Protein AF-A0A6A2YR05-F1 (afdb_monomer_lite)

Structure (mmCIF, N/CA/C/O backbone):
data_AF-A0A6A2YR05-F1
#
_entry.id   AF-A0A6A2YR05-F1
#
loop_
_atom_site.group_PDB
_atom_site.id
_atom_site.type_symbol
_atom_site.label_atom_id
_atom_site.label_alt_id
_atom_site.label_comp_id
_atom_site.label_asym_id
_atom_site.label_entity_id
_atom_site.label_seq_id
_atom_site.pdbx_PDB_ins_code
_atom_site.Cartn_x
_atom_site.Cartn_y
_atom_site.Cartn_z
_atom_site.occupancy
_atom_site.B_iso_or_equiv
_atom_site.auth_seq_id
_atom_site.auth_comp_id
_atom_site.auth_asym_id
_atom_site.auth_atom_id
_atom_site.pdbx_PDB_model_num
ATOM 1 N N . MET A 1 1 ? 12.895 -10.102 -9.943 1.00 64.75 1 MET A N 1
ATOM 2 C CA . MET A 1 1 ? 12.440 -9.302 -8.794 1.00 64.75 1 MET A CA 1
ATOM 3 C C . MET A 1 1 ? 13.474 -8.231 -8.549 1.00 64.75 1 MET A C 1
ATOM 5 O O . MET A 1 1 ? 14.657 -8.554 -8.517 1.00 64.75 1 MET A O 1
ATOM 9 N N . ASP A 1 2 ? 13.023 -6.989 -8.449 1.00 76.19 2 ASP A N 1
ATOM 10 C CA . ASP A 1 2 ? 13.841 -5.804 -8.213 1.00 76.19 2 ASP A CA 1
ATOM 11 C C . ASP A 1 2 ? 13.173 -4.995 -7.102 1.00 76.19 2 ASP A C 1
ATOM 13 O O . ASP A 1 2 ? 12.077 -4.479 -7.282 1.00 76.19 2 ASP A O 1
ATOM 17 N N . THR A 1 3 ? 13.798 -4.933 -5.930 1.00 81.62 3 THR A N 1
ATOM 18 C CA . THR A 1 3 ? 13.229 -4.268 -4.750 1.00 81.62 3 THR A CA 1
ATOM 19 C C . THR A 1 3 ? 13.537 -2.774 -4.708 1.00 81.62 3 THR A C 1
ATOM 21 O O . THR A 1 3 ? 13.080 -2.073 -3.802 1.00 81.62 3 THR A O 1
ATOM 24 N N . VAL A 1 4 ? 14.312 -2.250 -5.662 1.00 85.88 4 VAL A N 1
ATOM 25 C CA . VAL A 1 4 ? 14.662 -0.831 -5.681 1.00 85.88 4 VAL A CA 1
ATOM 26 C C . VAL A 1 4 ? 13.387 0.008 -5.804 1.00 85.88 4 VAL A C 1
ATOM 28 O O . VAL A 1 4 ? 12.594 -0.1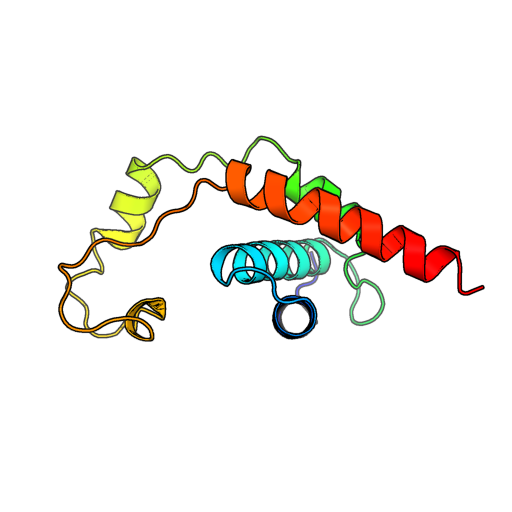55 -6.727 1.00 85.88 4 VAL A O 1
ATOM 31 N N . GLY A 1 5 ? 13.186 0.923 -4.854 1.00 86.75 5 GLY A N 1
ATOM 32 C CA . GLY A 1 5 ? 12.019 1.806 -4.816 1.00 86.75 5 GLY A CA 1
ATOM 33 C C . GLY A 1 5 ? 10.738 1.176 -4.253 1.00 86.75 5 GLY A C 1
ATOM 34 O O . GLY A 1 5 ? 9.714 1.861 -4.210 1.00 86.75 5 GLY A O 1
ATOM 35 N N . CYS A 1 6 ? 10.750 -0.078 -3.775 1.00 89.62 6 CYS A N 1
ATOM 36 C CA . CYS A 1 6 ? 9.572 -0.661 -3.116 1.00 89.62 6 CYS A CA 1
ATOM 37 C C . CYS A 1 6 ? 9.235 0.066 -1.802 1.00 89.62 6 CYS A C 1
ATOM 39 O O . CYS A 1 6 ? 8.062 0.285 -1.509 1.00 89.62 6 CYS A O 1
ATOM 41 N N . GLY A 1 7 ? 10.258 0.507 -1.057 1.00 90.38 7 GLY A N 1
ATOM 42 C CA . GLY A 1 7 ? 10.104 1.320 0.153 1.00 90.38 7 GLY A CA 1
ATOM 43 C C . GLY A 1 7 ? 9.542 2.712 -0.143 1.00 90.38 7 GLY A C 1
ATOM 44 O O . GLY A 1 7 ? 8.581 3.129 0.496 1.00 90.38 7 GLY A O 1
ATOM 45 N N . ASP A 1 8 ? 10.061 3.393 -1.168 1.00 92.00 8 ASP A N 1
ATOM 46 C CA . ASP A 1 8 ? 9.533 4.696 -1.595 1.00 92.00 8 ASP A CA 1
ATOM 47 C C . ASP A 1 8 ? 8.081 4.579 -2.082 1.00 92.00 8 ASP A C 1
ATOM 49 O O . ASP A 1 8 ? 7.238 5.406 -1.740 1.00 92.00 8 ASP A O 1
ATOM 53 N N . SER A 1 9 ? 7.761 3.507 -2.819 1.00 90.88 9 SER A N 1
ATOM 54 C CA . SER A 1 9 ? 6.395 3.209 -3.273 1.00 90.88 9 SER A CA 1
ATOM 55 C C . SER A 1 9 ? 5.454 2.939 -2.094 1.00 90.88 9 SER A C 1
ATOM 57 O O . SER A 1 9 ? 4.323 3.425 -2.083 1.00 90.88 9 SER A O 1
ATOM 59 N N . PHE A 1 10 ? 5.925 2.211 -1.076 1.00 93.44 10 PHE A N 1
ATOM 60 C CA . PHE A 1 10 ? 5.189 1.991 0.167 1.00 93.44 10 PHE A CA 1
ATOM 61 C C . PHE A 1 10 ? 4.907 3.319 0.882 1.00 93.44 10 PHE A C 1
ATOM 63 O O . PHE A 1 10 ? 3.756 3.614 1.199 1.00 93.44 10 PHE A O 1
ATOM 70 N N . VAL A 1 11 ? 5.923 4.165 1.081 1.00 94.50 11 VAL A N 1
ATOM 71 C CA . VAL A 1 11 ? 5.766 5.470 1.748 1.00 94.50 11 VAL A CA 1
ATOM 72 C C . VAL A 1 11 ? 4.824 6.388 0.960 1.00 94.50 11 VAL A C 1
ATOM 74 O O . VAL A 1 11 ? 3.960 7.038 1.552 1.00 94.50 11 VAL A O 1
ATOM 77 N N . ALA A 1 12 ? 4.920 6.401 -0.372 1.00 93.56 12 ALA A N 1
ATOM 78 C CA . ALA A 1 12 ? 4.002 7.144 -1.230 1.00 93.56 12 ALA A CA 1
ATOM 79 C C . ALA A 1 12 ? 2.549 6.661 -1.076 1.00 93.56 12 ALA A C 1
ATOM 81 O O . ALA A 1 12 ? 1.629 7.475 -0.997 1.00 93.56 12 ALA A O 1
ATOM 82 N N . ALA A 1 13 ? 2.331 5.349 -0.968 1.00 91.69 13 ALA A N 1
ATOM 83 C CA . ALA A 1 13 ? 1.009 4.773 -0.743 1.00 91.69 13 ALA A CA 1
ATOM 84 C C . ALA A 1 13 ? 0.449 5.073 0.659 1.00 91.69 13 ALA A C 1
ATOM 86 O O . ALA A 1 13 ? -0.757 5.294 0.793 1.00 91.69 13 ALA A O 1
ATOM 87 N N . ILE A 1 14 ? 1.301 5.167 1.690 1.00 93.25 14 ILE A N 1
ATOM 88 C CA . ILE A 1 14 ? 0.898 5.685 3.007 1.00 93.25 14 ILE A CA 1
ATOM 89 C C . ILE A 1 14 ? 0.392 7.123 2.871 1.00 93.25 14 ILE A C 1
ATOM 91 O O . ILE A 1 14 ? -0.718 7.426 3.311 1.00 93.25 14 ILE A O 1
ATOM 95 N N . ALA A 1 15 ? 1.169 7.999 2.226 1.00 94.12 15 ALA A N 1
ATOM 96 C CA . ALA A 1 15 ? 0.780 9.393 2.016 1.00 94.12 15 ALA A CA 1
ATOM 97 C C . ALA A 1 15 ? -0.541 9.504 1.236 1.00 94.12 15 ALA A C 1
ATOM 99 O O . ALA A 1 15 ? -1.427 10.261 1.632 1.00 94.12 15 ALA A O 1
ATOM 100 N N . PHE A 1 16 ? -0.712 8.697 0.185 1.00 90.88 16 PHE A N 1
ATOM 101 C CA . PHE A 1 16 ? -1.957 8.610 -0.578 1.00 90.88 16 PHE A CA 1
ATOM 102 C C . PHE A 1 16 ? -3.146 8.222 0.312 1.00 90.88 16 PHE A C 1
ATOM 104 O O . PHE A 1 16 ? -4.169 8.907 0.312 1.00 90.88 16 PHE A O 1
ATOM 111 N N . GLY A 1 17 ? -3.011 7.166 1.121 1.00 88.75 17 GLY A N 1
ATOM 112 C CA . GLY A 1 17 ? -4.070 6.735 2.035 1.00 88.75 17 GLY A CA 1
ATOM 113 C C . GLY A 1 17 ? -4.465 7.820 3.040 1.00 88.75 17 GLY A C 1
ATOM 114 O O . GLY A 1 17 ? -5.655 8.016 3.287 1.00 88.75 17 GLY A O 1
ATOM 115 N N . PHE A 1 18 ? -3.497 8.581 3.561 1.00 88.94 18 PHE A N 1
ATOM 116 C CA . PHE A 1 18 ? -3.769 9.728 4.433 1.00 88.94 18 PHE A CA 1
ATOM 117 C C . PHE A 1 18 ? -4.515 10.857 3.711 1.00 88.94 18 PHE A C 1
ATOM 119 O O . PHE A 1 18 ? -5.525 11.333 4.224 1.00 88.94 18 PHE A O 1
ATOM 126 N N . ILE A 1 19 ? -4.068 11.257 2.515 1.00 91.50 19 ILE A N 1
ATOM 127 C CA . ILE A 1 19 ? -4.707 12.321 1.718 1.00 91.50 19 ILE A CA 1
ATOM 128 C C . ILE A 1 19 ? -6.165 11.963 1.387 1.00 91.50 19 ILE A C 1
ATOM 130 O O . ILE A 1 19 ? -7.045 12.821 1.435 1.00 91.50 19 ILE A O 1
ATOM 134 N N . HIS A 1 20 ? -6.438 10.686 1.112 1.00 85.00 20 HIS A N 1
ATOM 135 C CA . HIS A 1 20 ? -7.773 10.190 0.770 1.00 85.00 20 HIS A CA 1
ATOM 136 C C . HIS A 1 20 ? -8.588 9.676 1.972 1.00 85.00 20 HIS A C 1
ATOM 138 O O . HIS A 1 20 ? -9.658 9.091 1.780 1.00 85.00 20 HIS A O 1
ATOM 144 N N . ASN A 1 21 ? -8.130 9.911 3.209 1.00 84.88 21 ASN A N 1
ATOM 145 C CA . ASN A 1 21 ? -8.805 9.502 4.450 1.00 84.88 21 ASN A CA 1
ATOM 146 C C . ASN A 1 21 ? -9.178 8.006 4.482 1.00 84.88 21 ASN A C 1
ATOM 148 O O . ASN A 1 21 ? -10.279 7.616 4.886 1.00 84.88 21 ASN A O 1
ATOM 152 N N . PHE A 1 22 ? -8.278 7.140 4.018 1.00 84.69 22 PHE A N 1
ATOM 153 C CA . PHE A 1 22 ? -8.458 5.698 4.144 1.00 84.69 22 PHE A CA 1
ATOM 154 C C . PHE A 1 22 ? -8.266 5.270 5.609 1.00 84.69 22 PHE A C 1
ATOM 156 O O . PHE A 1 22 ? -7.396 5.810 6.298 1.00 84.69 22 PHE A O 1
ATOM 163 N N . PRO A 1 23 ? -9.054 4.296 6.113 1.00 83.50 23 PRO A N 1
ATOM 164 C CA . PRO A 1 23 ? -8.805 3.712 7.428 1.00 83.50 23 PRO A CA 1
ATOM 165 C C . PRO A 1 23 ? -7.367 3.197 7.529 1.00 83.50 23 PRO A C 1
ATOM 167 O O . PRO A 1 23 ? -6.852 2.648 6.561 1.00 83.50 23 PRO A O 1
ATOM 170 N N . LEU A 1 24 ? -6.732 3.312 8.700 1.00 83.50 24 LEU A N 1
ATOM 171 C CA . LEU A 1 24 ? -5.315 2.958 8.877 1.00 83.50 24 LEU A CA 1
ATOM 172 C C . LEU A 1 24 ? -4.982 1.545 8.373 1.00 83.50 24 LEU A C 1
ATOM 174 O O . LEU A 1 24 ? -4.028 1.370 7.623 1.00 83.50 24 LEU A O 1
ATOM 178 N N . VAL A 1 25 ? -5.792 0.548 8.740 1.00 80.75 25 VAL A N 1
ATOM 179 C CA . VAL A 1 25 ? -5.593 -0.845 8.301 1.00 80.75 25 VAL A CA 1
ATOM 180 C C . VAL A 1 25 ? -5.684 -0.963 6.776 1.00 80.75 25 VAL A C 1
ATOM 182 O O . VAL A 1 25 ? -4.882 -1.654 6.154 1.00 80.75 25 VAL A O 1
ATOM 185 N N . THR A 1 26 ? -6.605 -0.222 6.164 1.00 81.56 26 THR A N 1
ATOM 186 C CA . THR A 1 26 ? -6.776 -0.154 4.711 1.00 81.56 26 THR A CA 1
ATOM 187 C C . THR A 1 26 ? -5.597 0.531 4.022 1.00 81.56 26 THR A C 1
ATOM 189 O O . THR A 1 26 ? -5.123 0.044 2.999 1.00 81.56 26 THR A O 1
ATOM 192 N N . THR A 1 27 ? -5.077 1.615 4.601 1.00 86.88 27 THR A N 1
ATOM 193 C CA . THR A 1 27 ? -3.870 2.309 4.131 1.00 86.88 27 THR A CA 1
ATOM 194 C C . THR A 1 27 ? -2.645 1.399 4.179 1.00 86.88 27 THR A C 1
ATOM 196 O O . THR A 1 27 ? -1.886 1.349 3.216 1.00 86.88 27 THR A O 1
ATOM 199 N N . LEU A 1 28 ? -2.470 0.640 5.264 1.00 88.88 28 LEU A N 1
ATOM 200 C CA . LEU A 1 28 ? -1.346 -0.286 5.417 1.00 88.88 28 LEU A CA 1
ATOM 201 C C . LEU A 1 28 ? -1.425 -1.453 4.427 1.00 88.88 28 LEU A C 1
ATOM 203 O O . LEU A 1 28 ? -0.429 -1.777 3.786 1.00 88.88 28 LEU A O 1
ATOM 207 N N . ALA A 1 29 ? -2.609 -2.044 4.248 1.00 86.00 29 ALA A N 1
ATOM 208 C CA . ALA A 1 29 ? -2.811 -3.100 3.258 1.00 86.00 29 ALA A CA 1
ATOM 209 C C . ALA A 1 29 ? -2.543 -2.602 1.829 1.00 86.00 29 ALA A C 1
ATOM 211 O O . ALA A 1 29 ? -1.867 -3.278 1.054 1.00 86.00 29 ALA A O 1
ATOM 212 N N . PHE A 1 30 ? -3.018 -1.397 1.499 1.00 88.69 30 PHE A N 1
ATOM 213 C CA . PHE A 1 30 ? -2.744 -0.761 0.213 1.00 88.69 30 PHE A CA 1
ATOM 214 C C . PHE A 1 30 ? -1.245 -0.523 0.005 1.00 88.69 30 PHE A C 1
ATOM 216 O O . PHE A 1 30 ? -0.704 -0.879 -1.039 1.00 88.69 30 PHE A O 1
ATOM 223 N N . ALA A 1 31 ? -0.557 0.029 1.005 1.00 92.06 31 ALA A N 1
ATOM 224 C CA . ALA A 1 31 ? 0.870 0.309 0.919 1.00 92.06 31 ALA A CA 1
ATOM 225 C C . ALA A 1 31 ? 1.711 -0.964 0.763 1.00 92.06 31 ALA A C 1
ATOM 227 O O . ALA A 1 31 ? 2.615 -0.994 -0.074 1.00 92.06 31 ALA A O 1
ATOM 228 N N . ASN A 1 32 ? 1.369 -2.036 1.486 1.00 90.31 32 ASN A N 1
ATOM 229 C CA . ASN A 1 32 ? 1.990 -3.351 1.316 1.00 90.31 32 ASN A CA 1
ATOM 230 C C . ASN A 1 32 ? 1.806 -3.881 -0.111 1.00 90.31 32 ASN A C 1
ATOM 232 O O . ASN A 1 32 ? 2.774 -4.328 -0.726 1.00 90.31 32 ASN A O 1
ATOM 236 N N . ALA A 1 33 ? 0.591 -3.787 -0.662 1.00 89.38 33 ALA A N 1
ATOM 237 C CA . ALA A 1 33 ? 0.308 -4.230 -2.024 1.00 89.38 33 ALA A CA 1
ATOM 238 C C . ALA A 1 33 ? 1.078 -3.410 -3.075 1.00 89.38 33 ALA A C 1
ATOM 240 O O . ALA A 1 33 ? 1.630 -3.977 -4.015 1.00 89.38 33 ALA A O 1
ATOM 241 N N . VAL A 1 34 ? 1.179 -2.089 -2.901 1.00 91.19 34 VAL A N 1
ATOM 242 C CA . VAL A 1 34 ? 1.957 -1.204 -3.785 1.00 91.19 34 VAL A CA 1
ATOM 243 C C . VAL A 1 34 ? 3.451 -1.534 -3.731 1.00 91.19 34 VAL A C 1
ATOM 245 O O . VAL A 1 34 ? 4.078 -1.703 -4.775 1.00 91.19 34 VAL A O 1
ATOM 248 N N . GLY A 1 35 ? 4.021 -1.677 -2.532 1.00 89.94 35 GLY A N 1
ATOM 249 C CA . GLY A 1 35 ? 5.427 -2.051 -2.359 1.00 89.94 35 GLY A CA 1
ATOM 250 C C . GLY A 1 35 ? 5.743 -3.415 -2.978 1.00 89.94 35 GLY A C 1
ATOM 251 O O . GLY A 1 35 ? 6.720 -3.545 -3.717 1.00 89.94 35 GLY A O 1
ATOM 252 N N . ALA A 1 36 ? 4.883 -4.410 -2.745 1.00 88.62 36 ALA A N 1
ATOM 253 C CA . ALA A 1 36 ? 5.007 -5.739 -3.335 1.00 88.62 36 ALA A CA 1
ATOM 254 C C . ALA A 1 36 ? 4.899 -5.700 -4.868 1.00 88.62 36 ALA A C 1
ATOM 256 O O . ALA A 1 36 ? 5.748 -6.266 -5.554 1.00 88.62 36 ALA A O 1
ATOM 257 N N . ALA A 1 37 ? 3.917 -4.985 -5.423 1.00 88.62 37 ALA A N 1
ATOM 258 C CA . ALA A 1 37 ? 3.759 -4.829 -6.868 1.00 88.62 37 ALA A CA 1
ATOM 259 C C . ALA A 1 37 ? 4.979 -4.162 -7.525 1.00 88.62 37 ALA A C 1
ATOM 261 O O . ALA A 1 37 ? 5.402 -4.602 -8.594 1.00 88.62 37 ALA A O 1
ATOM 262 N N . THR A 1 38 ? 5.594 -3.172 -6.869 1.00 88.81 38 THR A N 1
ATOM 263 C CA . THR A 1 38 ? 6.851 -2.571 -7.339 1.00 88.81 38 THR A CA 1
ATOM 264 C C . THR A 1 38 ? 7.996 -3.590 -7.286 1.00 88.81 38 THR A C 1
ATOM 266 O O . THR A 1 38 ? 8.722 -3.734 -8.266 1.00 88.81 38 THR A O 1
ATOM 269 N N . ALA A 1 39 ? 8.118 -4.363 -6.199 1.00 88.31 39 ALA A N 1
ATOM 270 C CA . ALA A 1 39 ? 9.173 -5.371 -6.027 1.00 88.31 39 ALA A CA 1
ATOM 271 C C . ALA A 1 39 ? 9.091 -6.548 -7.026 1.00 88.31 39 ALA A C 1
ATOM 273 O O . ALA A 1 39 ? 10.104 -7.142 -7.417 1.00 88.31 39 ALA A O 1
ATOM 274 N N . MET A 1 40 ? 7.871 -6.894 -7.450 1.00 84.19 40 MET A N 1
ATOM 275 C CA . MET A 1 40 ? 7.617 -7.897 -8.489 1.00 84.19 40 MET A CA 1
ATOM 276 C C . MET A 1 40 ? 8.018 -7.414 -9.892 1.00 84.19 40 MET A C 1
ATOM 278 O O . MET A 1 40 ? 8.157 -8.228 -10.806 1.00 84.19 40 MET A O 1
ATOM 282 N N . GLY A 1 41 ? 8.242 -6.109 -10.063 1.00 73.19 41 GLY A N 1
ATOM 283 C CA . GLY A 1 41 ? 8.802 -5.519 -11.267 1.00 73.19 41 GLY A CA 1
ATOM 284 C C . GLY A 1 41 ? 10.265 -5.904 -11.527 1.00 73.19 41 GLY A C 1
ATOM 285 O O . GLY A 1 41 ? 10.954 -6.470 -10.678 1.00 73.19 41 GLY A O 1
ATOM 286 N N . CYS A 1 42 ? 10.761 -5.600 -12.728 1.00 51.50 42 CYS A N 1
ATOM 287 C CA . CYS A 1 42 ? 12.174 -5.730 -13.076 1.00 51.50 42 CYS A CA 1
ATOM 288 C C . CYS A 1 42 ? 12.665 -4.386 -13.638 1.00 51.50 42 CYS A C 1
ATOM 290 O O . CYS A 1 42 ? 12.249 -4.004 -14.730 1.00 51.50 42 CYS A O 1
ATOM 292 N N . GLY A 1 43 ? 13.530 -3.672 -12.907 1.00 50.28 43 GLY A N 1
ATOM 293 C CA . GLY A 1 43 ? 14.169 -2.426 -13.343 1.00 50.28 43 GLY A CA 1
ATOM 294 C C . GLY A 1 43 ? 13.973 -1.237 -12.388 1.00 50.28 43 GLY A C 1
ATOM 295 O O . GLY A 1 43 ? 12.851 -0.791 -12.149 1.00 50.28 43 GLY A O 1
ATOM 296 N N . ALA A 1 44 ? 15.085 -0.650 -11.933 1.00 46.44 44 ALA A N 1
ATOM 297 C CA . ALA A 1 44 ? 15.123 0.526 -11.067 1.00 46.44 44 ALA A CA 1
ATOM 298 C C . ALA A 1 44 ? 14.430 1.757 -11.690 1.00 46.44 44 ALA A C 1
ATOM 300 O O . ALA A 1 44 ? 14.683 2.126 -12.841 1.00 46.44 44 ALA A O 1
ATOM 301 N N . GLY A 1 45 ? 13.565 2.421 -10.915 1.00 50.75 45 GLY A N 1
ATOM 302 C CA . GLY A 1 45 ? 13.021 3.763 -11.188 1.00 50.75 45 GLY A CA 1
ATOM 303 C C . GLY A 1 45 ? 12.031 3.901 -12.356 1.00 50.75 45 GLY A C 1
ATOM 304 O O . GLY A 1 45 ? 11.335 4.908 -12.433 1.00 50.75 45 GLY A O 1
ATOM 305 N N . ARG A 1 46 ? 11.930 2.912 -13.254 1.00 58.16 46 ARG A N 1
ATOM 306 C CA . ARG A 1 46 ? 10.978 2.895 -14.386 1.00 58.16 46 ARG A CA 1
ATOM 307 C C . ARG A 1 46 ? 9.848 1.880 -14.238 1.00 58.16 46 ARG A C 1
ATOM 309 O O . ARG A 1 46 ? 8.925 1.903 -15.043 1.00 58.16 46 ARG A O 1
ATOM 316 N N . ASN A 1 47 ? 9.911 1.024 -13.221 1.00 66.25 47 ASN A N 1
ATOM 317 C CA . ASN A 1 47 ? 8.988 -0.091 -13.044 1.00 66.25 47 ASN A CA 1
ATOM 318 C C . ASN A 1 47 ? 8.174 0.031 -11.744 1.00 66.25 47 ASN A C 1
ATOM 320 O O . ASN A 1 47 ? 8.024 -0.928 -10.993 1.00 66.25 47 ASN A O 1
ATOM 324 N N . ILE A 1 48 ? 7.680 1.244 -11.473 1.00 79.00 48 ILE A N 1
ATOM 325 C CA . ILE A 1 48 ? 6.766 1.528 -10.358 1.00 79.00 48 ILE A CA 1
ATOM 326 C C . ILE A 1 48 ? 5.439 0.803 -10.608 1.00 79.00 48 ILE A C 1
ATOM 328 O O . ILE A 1 48 ? 4.965 0.750 -11.746 1.00 79.00 48 ILE A O 1
ATOM 332 N N . ALA A 1 49 ? 4.841 0.258 -9.545 1.00 84.44 49 ALA A N 1
ATOM 333 C CA . ALA A 1 49 ? 3.553 -0.416 -9.611 1.00 84.44 49 ALA A CA 1
ATOM 334 C C . ALA A 1 49 ? 2.478 0.440 -10.300 1.00 84.44 49 ALA A C 1
ATOM 336 O O . ALA A 1 49 ? 2.215 1.583 -9.921 1.00 84.44 49 ALA A O 1
ATOM 337 N N . THR A 1 50 ? 1.801 -0.148 -11.282 1.00 87.06 50 THR A N 1
ATOM 338 C CA . THR A 1 50 ? 0.564 0.411 -11.832 1.00 87.06 50 THR A CA 1
ATOM 339 C C . THR A 1 50 ? -0.616 0.038 -10.944 1.00 87.06 50 THR A C 1
ATOM 341 O O . THR A 1 50 ? -0.641 -1.029 -10.328 1.00 87.06 50 THR A O 1
ATOM 344 N N . LEU A 1 51 ? -1.657 0.871 -10.929 1.00 83.19 51 LEU A N 1
ATOM 345 C CA . LEU A 1 51 ? -2.852 0.579 -10.140 1.00 83.19 51 LEU A CA 1
ATOM 346 C C . LEU A 1 51 ? -3.528 -0.738 -10.550 1.00 83.19 51 LEU A C 1
ATOM 348 O O . LEU A 1 51 ? -4.072 -1.436 -9.702 1.00 83.19 51 LEU A O 1
ATOM 352 N N . LYS A 1 52 ? -3.445 -1.115 -11.831 1.00 82.81 52 LYS A N 1
ATOM 353 C CA . LYS A 1 52 ? -3.922 -2.416 -12.311 1.00 82.81 52 LYS A CA 1
ATOM 354 C C . LYS A 1 52 ? -3.209 -3.575 -11.604 1.00 82.81 52 LYS A C 1
ATOM 356 O O . LYS A 1 52 ? -3.886 -4.452 -11.087 1.00 82.81 52 LYS A O 1
ATOM 361 N N . GLN A 1 53 ? -1.877 -3.543 -11.527 1.00 86.19 53 GLN A N 1
ATOM 362 C CA . GLN A 1 53 ? -1.092 -4.581 -10.844 1.00 86.19 53 GLN A CA 1
ATOM 363 C C . GLN A 1 53 ? -1.416 -4.654 -9.349 1.00 86.19 53 GLN A C 1
ATOM 365 O O . GLN A 1 53 ? -1.478 -5.741 -8.786 1.00 86.19 53 GLN A O 1
ATOM 370 N N . VAL A 1 54 ? -1.651 -3.506 -8.710 1.00 86.81 54 VAL A N 1
ATOM 371 C CA . VAL A 1 54 ? -2.045 -3.456 -7.295 1.00 86.81 54 VAL A CA 1
ATOM 372 C C . VAL A 1 54 ? -3.430 -4.071 -7.094 1.00 86.81 54 VAL A C 1
ATOM 374 O O . VAL A 1 54 ? -3.609 -4.873 -6.185 1.00 86.81 54 VAL A O 1
ATOM 377 N N . VAL A 1 55 ? -4.402 -3.747 -7.953 1.00 84.31 55 VAL A N 1
ATOM 378 C CA . VAL A 1 55 ? -5.750 -4.338 -7.905 1.00 84.31 55 VAL A CA 1
ATOM 379 C C . VAL A 1 55 ? -5.697 -5.849 -8.129 1.00 84.31 55 VAL A C 1
ATOM 381 O O . VAL A 1 55 ? -6.267 -6.582 -7.330 1.00 84.31 55 VAL A O 1
ATOM 384 N N . GLU A 1 56 ? -4.973 -6.316 -9.150 1.00 83.88 56 GLU A N 1
ATOM 385 C CA . GLU A 1 56 ? -4.800 -7.750 -9.430 1.00 83.88 56 GLU A CA 1
ATOM 386 C C . GLU A 1 56 ? -4.164 -8.486 -8.242 1.00 83.88 56 GLU A C 1
ATOM 388 O O . GLU A 1 56 ? -4.623 -9.564 -7.869 1.00 83.88 56 GLU A O 1
ATOM 393 N N . LEU A 1 57 ? -3.157 -7.884 -7.601 1.00 84.25 57 LEU A N 1
ATOM 394 C CA . LEU A 1 57 ? -2.523 -8.446 -6.410 1.00 84.25 57 LEU A CA 1
ATOM 395 C C . LEU A 1 57 ? -3.486 -8.515 -5.215 1.00 84.25 57 LEU A C 1
ATOM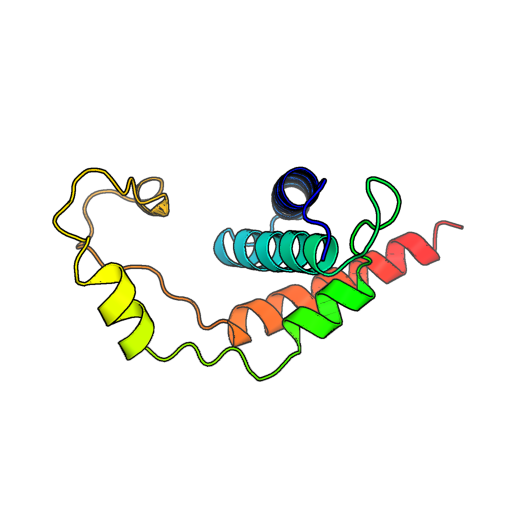 397 O O . LEU A 1 57 ? -3.484 -9.498 -4.484 1.00 84.25 57 LEU A O 1
ATOM 401 N N . MET A 1 58 ? -4.314 -7.488 -5.010 1.00 80.75 58 MET A N 1
ATOM 402 C CA . MET A 1 58 ? -5.284 -7.453 -3.909 1.00 80.75 58 MET A CA 1
ATOM 403 C C . MET A 1 58 ? -6.510 -8.347 -4.141 1.00 80.75 58 MET A C 1
ATOM 405 O O . MET A 1 58 ? -7.176 -8.731 -3.183 1.00 80.75 58 MET A O 1
ATOM 409 N N . GLU A 1 59 ? -6.824 -8.663 -5.396 1.00 80.06 59 GLU A N 1
ATOM 410 C CA . GLU A 1 59 ? -7.893 -9.592 -5.778 1.00 80.06 59 GLU A CA 1
ATOM 411 C C . GLU A 1 59 ? -7.426 -11.056 -5.796 1.00 80.06 59 GLU A C 1
ATOM 413 O O . GLU A 1 59 ? -8.265 -11.958 -5.820 1.00 80.06 59 GLU A O 1
ATOM 418 N N . ALA A 1 60 ? -6.114 -11.314 -5.749 1.00 77.06 60 ALA A N 1
ATOM 419 C CA . ALA A 1 60 ? -5.574 -12.665 -5.686 1.00 77.06 60 ALA A CA 1
ATOM 420 C C . ALA A 1 60 ? -6.095 -13.395 -4.432 1.00 77.06 60 ALA A C 1
ATOM 422 O O . ALA A 1 60 ? -5.847 -12.999 -3.295 1.00 77.06 60 ALA A O 1
ATOM 423 N N . HIS A 1 61 ? -6.842 -14.478 -4.652 1.00 54.75 61 HIS A N 1
ATOM 424 C CA . HIS A 1 61 ? -7.614 -15.190 -3.629 1.00 54.75 61 HIS A CA 1
ATOM 425 C C . HIS A 1 61 ? -6.786 -16.043 -2.648 1.00 54.75 61 HIS A C 1
ATOM 427 O O . HIS A 1 61 ? -7.377 -16.737 -1.826 1.00 54.75 61 HIS A O 1
ATOM 433 N N . ASP A 1 62 ? -5.454 -16.000 -2.720 1.00 56.16 62 ASP A N 1
ATOM 434 C CA . ASP A 1 62 ? -4.570 -16.980 -2.070 1.00 56.16 62 ASP A CA 1
ATOM 435 C C . ASP A 1 62 ? -3.855 -16.452 -0.814 1.00 56.16 62 ASP A C 1
ATOM 437 O O . ASP A 1 62 ? -2.905 -17.051 -0.315 1.00 56.16 62 ASP A O 1
ATOM 441 N N . LEU A 1 63 ? -4.303 -15.317 -0.271 1.00 59.47 63 LEU A N 1
ATOM 442 C CA . LEU A 1 63 ? -3.843 -14.850 1.036 1.00 59.47 63 LEU A CA 1
ATOM 443 C C . LEU A 1 63 ? -4.569 -15.648 2.123 1.00 59.47 63 LEU A C 1
ATOM 445 O O . LEU A 1 63 ? -5.573 -15.210 2.686 1.00 59.47 63 LEU A O 1
ATOM 449 N N . ASN A 1 64 ? -4.081 -16.865 2.356 1.00 53.12 64 ASN A N 1
ATOM 450 C CA . ASN A 1 64 ? -4.538 -17.750 3.418 1.00 53.12 64 ASN A CA 1
ATOM 451 C C . ASN A 1 64 ? -4.051 -17.205 4.773 1.00 53.12 64 ASN A C 1
ATOM 453 O O . ASN A 1 64 ? -3.048 -17.647 5.322 1.00 53.12 64 ASN A O 1
ATOM 457 N N . GLU A 1 65 ? -4.725 -16.171 5.274 1.00 58.66 65 GLU A N 1
ATOM 458 C CA . GLU A 1 65 ? -4.553 -15.662 6.634 1.00 58.66 65 GLU A CA 1
ATOM 459 C C . GLU A 1 65 ? -5.337 -16.569 7.590 1.00 58.66 65 GLU A C 1
ATOM 461 O O . GLU A 1 65 ? -6.463 -16.244 7.974 1.00 58.66 65 GLU A O 1
ATOM 466 N N . ASP A 1 66 ? -4.792 -17.734 7.941 1.00 58.47 66 ASP A N 1
ATOM 467 C CA . ASP A 1 66 ? -5.359 -18.502 9.046 1.00 58.47 66 ASP A CA 1
ATOM 468 C C . ASP A 1 66 ? -4.934 -17.897 10.395 1.00 58.47 66 ASP A C 1
ATOM 470 O O . ASP A 1 66 ? -3.891 -17.250 10.548 1.00 58.47 66 ASP A O 1
ATOM 474 N N . ASP A 1 67 ? -5.823 -18.012 11.385 1.00 61.59 67 ASP A N 1
ATOM 475 C CA . ASP A 1 67 ? -5.578 -17.449 12.712 1.00 61.59 67 ASP A CA 1
ATOM 476 C C . ASP A 1 67 ? -4.368 -18.111 13.386 1.00 61.59 67 ASP A C 1
ATOM 478 O O . ASP A 1 67 ? -3.704 -17.463 14.200 1.00 61.59 67 ASP A O 1
ATOM 482 N N . ASP A 1 68 ? -4.075 -19.356 13.007 1.00 64.75 68 ASP A N 1
ATOM 483 C CA . ASP A 1 68 ? -2.991 -20.182 13.523 1.00 64.75 68 ASP A CA 1
ATOM 484 C C . ASP A 1 68 ? -1.617 -19.654 13.090 1.00 64.75 68 ASP A C 1
ATOM 486 O O . ASP A 1 68 ? -0.762 -19.469 13.955 1.00 64.75 68 ASP A O 1
ATOM 490 N N . PHE A 1 69 ? -1.426 -19.275 11.819 1.00 64.75 69 PHE A N 1
ATOM 491 C CA . PHE A 1 69 ? -0.189 -18.662 11.320 1.00 64.75 69 PHE A CA 1
ATOM 492 C C . PHE A 1 69 ? 0.171 -17.400 12.101 1.00 64.75 69 PHE A C 1
ATOM 494 O O . PHE A 1 69 ? 1.298 -17.218 12.558 1.00 64.75 69 PHE A O 1
ATOM 501 N N . TRP A 1 70 ? -0.798 -16.509 12.302 1.00 67.62 70 TRP A N 1
ATOM 502 C CA . TRP A 1 70 ? -0.536 -15.274 13.032 1.00 67.62 70 TRP A CA 1
ATOM 503 C C . TRP A 1 70 ? -0.339 -15.499 14.534 1.00 67.62 70 TRP A C 1
ATOM 505 O O . TRP A 1 70 ? 0.340 -14.701 15.179 1.00 67.62 70 TRP A O 1
ATOM 515 N N . ASN A 1 71 ? -0.950 -16.540 15.104 1.00 64.81 71 ASN A N 1
ATOM 516 C CA . ASN A 1 71 ? -0.717 -16.926 16.494 1.00 64.81 71 ASN A CA 1
ATOM 517 C C . ASN A 1 71 ? 0.662 -17.569 16.674 1.00 64.81 71 ASN A C 1
ATOM 519 O O . ASN A 1 71 ? 1.273 -17.356 17.712 1.00 64.81 71 ASN A O 1
ATOM 523 N N . GLU A 1 72 ? 1.178 -18.284 15.676 1.00 68.25 72 GLU A N 1
ATOM 524 C CA . GLU A 1 72 ? 2.552 -18.795 15.652 1.00 68.25 72 GLU A CA 1
ATOM 525 C C . GLU A 1 72 ? 3.564 -17.647 15.522 1.00 68.25 72 GLU A C 1
ATOM 527 O O . GLU A 1 72 ? 4.437 -17.490 16.372 1.00 68.25 72 GLU A O 1
ATOM 532 N N . VAL A 1 73 ? 3.390 -16.771 14.525 1.00 62.69 73 VAL A N 1
ATOM 533 C CA . VAL A 1 73 ? 4.301 -15.642 14.255 1.00 62.69 73 VAL A CA 1
ATOM 534 C C . VAL A 1 73 ? 4.379 -14.658 15.425 1.00 62.69 73 VAL A C 1
ATOM 536 O O . VAL A 1 73 ? 5.441 -14.102 15.699 1.00 62.69 73 VAL A O 1
ATOM 539 N N . LEU A 1 74 ? 3.257 -14.401 16.104 1.00 65.38 74 LEU A N 1
ATOM 540 C CA . LEU A 1 74 ? 3.205 -13.431 17.201 1.00 65.38 74 LEU A CA 1
ATOM 541 C C . LEU A 1 74 ? 3.320 -14.084 18.581 1.00 65.38 74 LEU A C 1
ATOM 543 O O . LEU A 1 74 ? 3.768 -13.423 19.514 1.00 65.38 74 LEU A O 1
ATOM 547 N N . GLY A 1 75 ? 2.948 -15.356 18.732 1.00 57.56 75 GLY A N 1
ATOM 548 C CA . GLY A 1 75 ? 2.901 -16.056 20.018 1.00 57.56 75 GLY A CA 1
ATOM 549 C C . GLY A 1 75 ? 4.254 -16.166 20.718 1.00 57.56 75 GLY A C 1
ATOM 550 O O . GLY A 1 75 ? 4.293 -16.139 21.944 1.00 57.56 75 GLY A O 1
ATOM 551 N N . GLU A 1 76 ? 5.359 -16.201 19.967 1.00 55.12 76 GLU A N 1
ATOM 552 C CA . GLU A 1 76 ? 6.715 -16.255 20.534 1.00 55.12 76 GLU A CA 1
ATOM 553 C C . GLU A 1 76 ? 7.324 -14.876 20.863 1.00 55.12 76 GLU A C 1
ATOM 555 O O . GLU A 1 76 ? 8.376 -14.795 21.498 1.00 55.12 76 GLU A O 1
ATOM 560 N N . HIS A 1 77 ? 6.697 -13.770 20.448 1.00 53.50 77 HIS A N 1
ATOM 561 C CA . HIS A 1 77 ? 7.282 -12.422 20.554 1.00 53.50 77 HIS A CA 1
ATOM 562 C C . HIS A 1 77 ? 6.460 -11.422 21.374 1.00 53.50 77 HIS A C 1
ATOM 564 O O . HIS A 1 77 ? 6.881 -10.277 21.527 1.00 53.50 77 HIS A O 1
ATOM 570 N N . LEU A 1 78 ? 5.333 -11.837 21.962 1.00 50.41 78 LEU A N 1
ATOM 571 C CA . LEU A 1 78 ? 4.516 -10.968 22.823 1.00 50.41 78 LEU A CA 1
ATOM 572 C C . LEU A 1 78 ? 5.201 -10.590 24.151 1.00 50.41 78 LEU A C 1
ATOM 574 O O . LEU A 1 78 ? 4.858 -9.556 24.720 1.00 50.41 78 LEU A O 1
ATOM 578 N N . ASP A 1 79 ? 6.186 -11.377 24.597 1.00 48.25 79 ASP A N 1
ATOM 579 C CA . ASP A 1 79 ? 6.972 -11.118 25.815 1.00 48.25 79 ASP A CA 1
ATOM 580 C C . ASP A 1 79 ? 8.282 -10.344 25.551 1.00 48.25 79 ASP A C 1
ATOM 582 O O . ASP A 1 79 ? 8.988 -9.981 26.492 1.00 48.25 79 ASP A O 1
ATOM 586 N N . SER A 1 80 ? 8.620 -10.062 24.284 1.00 46.53 80 SER A N 1
ATOM 587 C CA . SER A 1 80 ? 9.793 -9.259 23.921 1.00 46.53 80 SER A CA 1
ATOM 588 C C . SER A 1 80 ? 9.389 -7.793 23.756 1.00 46.53 80 SER A C 1
ATOM 590 O O . SER A 1 80 ? 8.669 -7.430 22.825 1.00 46.53 80 SER A O 1
ATOM 592 N N . GLU A 1 81 ? 9.864 -6.929 24.656 1.00 48.22 81 GLU A N 1
ATOM 593 C CA . GLU A 1 81 ? 9.598 -5.480 24.670 1.00 48.22 81 GLU A CA 1
ATOM 594 C C . GLU A 1 81 ? 9.980 -4.738 23.368 1.00 48.22 81 GLU A C 1
ATOM 596 O O . GLU A 1 81 ? 9.622 -3.571 23.201 1.00 48.22 81 GLU A O 1
ATOM 601 N N . GLU A 1 82 ? 10.680 -5.380 22.428 1.00 42.22 82 GLU A N 1
ATOM 602 C CA . GLU A 1 82 ? 11.235 -4.725 21.240 1.00 42.22 82 GLU A CA 1
ATOM 603 C C . GLU A 1 82 ? 10.254 -4.565 20.066 1.00 42.22 82 GLU A C 1
ATOM 605 O O . GLU A 1 82 ? 10.488 -3.731 19.186 1.00 42.22 82 GLU A O 1
ATOM 610 N N . VAL A 1 83 ? 9.109 -5.259 20.052 1.00 43.00 83 VAL A N 1
ATOM 611 C CA . VAL A 1 83 ? 8.082 -5.025 19.020 1.00 43.00 83 VAL A CA 1
ATOM 612 C C . VAL A 1 83 ? 7.137 -3.926 19.495 1.00 43.00 83 VAL A C 1
ATOM 614 O O . VAL A 1 83 ? 6.068 -4.166 20.057 1.00 43.00 83 VAL A O 1
ATOM 617 N N . THR A 1 84 ? 7.537 -2.673 19.264 1.00 39.19 84 THR A N 1
ATOM 618 C CA . THR A 1 84 ? 6.687 -1.503 19.522 1.00 39.19 84 THR A CA 1
ATOM 619 C C . THR A 1 84 ? 5.465 -1.553 18.602 1.00 39.19 84 THR A C 1
ATOM 621 O O . THR A 1 84 ? 5.480 -1.081 17.468 1.00 39.19 84 THR A O 1
ATOM 624 N N . PHE A 1 85 ? 4.391 -2.167 19.089 1.00 45.72 85 PHE A N 1
ATOM 625 C CA . PHE A 1 85 ? 3.128 -2.289 18.377 1.00 45.72 85 PHE A CA 1
ATOM 626 C C . PHE A 1 85 ? 2.568 -0.888 18.078 1.00 45.72 85 PHE A C 1
ATOM 628 O O . PHE A 1 85 ? 2.165 -0.161 18.988 1.00 45.72 85 PHE A O 1
ATOM 635 N N . LEU A 1 86 ? 2.486 -0.508 16.797 1.00 44.75 86 LEU A N 1
ATOM 636 C CA . LEU A 1 86 ? 1.889 0.765 16.349 1.00 44.75 86 LEU A CA 1
ATOM 637 C C . LEU A 1 86 ? 0.407 0.911 16.750 1.00 44.75 86 LEU A C 1
ATOM 639 O O . LEU A 1 86 ? -0.162 1.998 16.684 1.00 44.75 86 LEU A O 1
ATOM 643 N N . THR A 1 87 ? -0.222 -0.163 17.232 1.00 43.88 87 THR A N 1
ATOM 644 C CA . THR A 1 87 ? -1.571 -0.150 17.814 1.00 43.88 87 THR A CA 1
ATOM 645 C C . THR A 1 87 ? -1.648 0.654 19.118 1.00 43.88 87 THR A C 1
ATOM 647 O O . THR A 1 87 ? -2.732 1.099 19.484 1.00 43.88 87 THR A O 1
ATOM 650 N N . LYS A 1 88 ? -0.519 0.931 19.795 1.00 40.59 88 LYS A N 1
ATOM 651 C CA . LYS A 1 88 ? -0.493 1.718 21.044 1.00 40.59 88 LYS A CA 1
ATOM 652 C C . LYS A 1 88 ? -0.843 3.202 20.867 1.00 40.59 88 LYS A C 1
ATOM 654 O O . LYS A 1 88 ? -1.004 3.893 21.869 1.00 40.59 88 LYS A O 1
ATOM 659 N N . MET A 1 89 ? -0.986 3.706 19.636 1.00 40.56 89 MET A N 1
ATOM 660 C CA . MET A 1 89 ? -1.312 5.120 19.404 1.00 40.56 89 MET A CA 1
ATOM 661 C C . MET A 1 89 ? -2.806 5.463 19.497 1.00 40.56 89 MET A C 1
ATOM 663 O O . MET A 1 89 ? -3.162 6.626 19.320 1.00 40.56 89 MET A O 1
ATOM 667 N N . VAL A 1 90 ? -3.687 4.505 19.809 1.00 43.47 90 VAL A N 1
ATOM 668 C CA . VAL A 1 90 ? -5.108 4.786 20.052 1.00 43.47 90 VAL A CA 1
ATOM 669 C C . VAL A 1 90 ? -5.615 3.937 21.229 1.00 43.47 90 VAL A C 1
ATOM 671 O O . VAL A 1 90 ? -5.828 2.739 21.094 1.00 43.47 90 VAL A O 1
ATOM 674 N N . LEU A 1 91 ? -5.873 4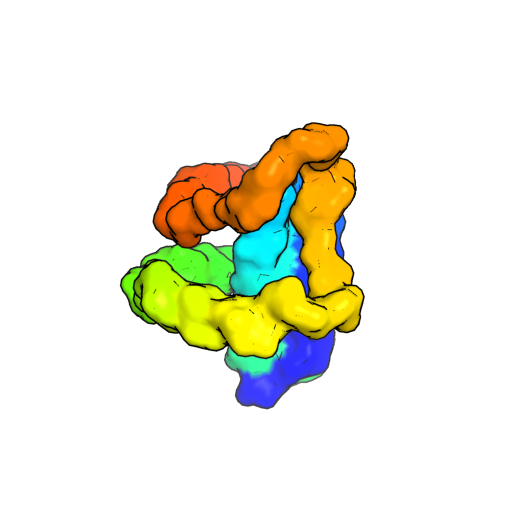.632 22.347 1.00 38.25 91 LEU A N 1
ATOM 675 C CA . LEU A 1 91 ? -6.699 4.281 23.520 1.00 38.25 91 LEU A CA 1
ATOM 676 C C . LEU A 1 91 ? -5.984 3.789 24.788 1.00 38.25 91 LEU A C 1
ATOM 678 O O . LEU A 1 91 ? -5.543 2.653 24.919 1.00 38.25 91 LEU A O 1
ATOM 682 N N . ASN A 1 92 ? -6.020 4.681 25.782 1.00 39.31 92 ASN A N 1
ATOM 683 C CA . ASN A 1 92 ? -6.320 4.388 27.182 1.00 39.31 92 ASN A CA 1
ATOM 684 C C . ASN A 1 92 ? -6.807 2.947 27.445 1.00 39.31 92 ASN A C 1
ATOM 686 O O . ASN A 1 92 ? -7.938 2.598 27.116 1.00 39.31 92 ASN A O 1
ATOM 690 N N . GLY A 1 93 ? -5.978 2.164 28.138 1.00 39.75 93 GLY A N 1
ATOM 691 C CA . GLY A 1 93 ? -6.420 1.248 29.198 1.00 39.75 93 GLY A CA 1
ATOM 692 C C . GLY A 1 93 ? -7.338 0.073 28.840 1.00 39.75 93 GLY A C 1
ATOM 693 O O . GLY A 1 93 ? -7.981 -0.454 29.744 1.00 39.75 93 GLY A O 1
ATOM 694 N N . GLY A 1 94 ? -7.422 -0.358 27.580 1.00 40.97 94 GLY A N 1
ATOM 695 C CA . GLY A 1 94 ? -8.192 -1.544 27.182 1.00 40.97 94 GLY A CA 1
ATOM 696 C C . GLY A 1 94 ? -7.298 -2.758 26.927 1.00 40.97 94 GLY A C 1
ATOM 697 O O . GLY A 1 94 ? -6.361 -2.675 26.143 1.00 40.97 94 GLY A O 1
ATOM 698 N N . SER A 1 95 ? -7.590 -3.886 27.578 1.00 47.59 95 SER A N 1
ATOM 699 C CA . SER A 1 95 ? -6.896 -5.177 27.432 1.00 47.59 95 SER A CA 1
ATOM 700 C C . SER A 1 95 ? -6.560 -5.540 25.970 1.00 47.59 95 SER A C 1
ATOM 702 O O . SER A 1 95 ? -7.463 -5.805 25.181 1.00 47.59 95 SER A O 1
ATOM 704 N N . GLY A 1 96 ? -5.259 -5.525 25.646 1.00 51.03 96 GLY A N 1
ATOM 705 C CA . GLY A 1 96 ? -4.466 -6.434 24.790 1.00 51.03 96 GLY A CA 1
ATOM 706 C C . GLY A 1 96 ? -5.012 -7.072 23.503 1.00 51.03 96 GLY A C 1
ATOM 707 O O . GLY A 1 96 ? -4.334 -7.937 22.959 1.00 51.03 96 GLY A O 1
ATOM 708 N N . ARG A 1 97 ? -6.196 -6.729 22.988 1.00 52.34 97 ARG A N 1
ATOM 709 C CA . ARG A 1 97 ? -6.733 -7.353 21.769 1.00 52.34 97 ARG A CA 1
ATOM 710 C C . ARG A 1 97 ? -6.235 -6.627 20.529 1.00 52.34 97 ARG A C 1
ATOM 712 O O . ARG A 1 97 ? -6.614 -5.490 20.259 1.00 52.34 97 ARG A O 1
ATOM 719 N N . MET A 1 98 ? -5.415 -7.329 19.753 1.00 56.19 98 MET A N 1
ATOM 720 C CA . MET A 1 98 ? -5.009 -6.915 18.417 1.00 56.19 98 MET A CA 1
ATOM 721 C C . MET A 1 98 ? -6.250 -6.693 17.542 1.00 56.19 98 MET A C 1
ATOM 723 O O . MET A 1 98 ? -7.112 -7.566 17.432 1.00 56.19 98 MET A O 1
ATOM 727 N N . ASN A 1 99 ? -6.357 -5.514 16.928 1.00 57.34 99 ASN A N 1
ATOM 728 C CA . ASN A 1 99 ? -7.458 -5.196 16.026 1.00 57.34 99 ASN A CA 1
ATOM 729 C C . ASN A 1 99 ? -7.204 -5.871 14.668 1.00 57.34 99 ASN A C 1
ATOM 731 O O . ASN A 1 99 ? -6.593 -5.275 13.781 1.00 57.34 99 ASN A O 1
ATOM 735 N N . ARG A 1 100 ? -7.607 -7.143 14.536 1.00 63.53 100 ARG A N 1
ATOM 736 C CA . ARG A 1 100 ? -7.592 -7.863 13.254 1.00 63.53 100 ARG A CA 1
ATOM 737 C C . ARG A 1 100 ? -8.804 -7.461 12.423 1.00 63.53 100 ARG A C 1
ATOM 739 O O . ARG A 1 100 ? -9.943 -7.506 12.885 1.00 63.53 100 ARG A O 1
ATOM 746 N N . VAL A 1 101 ? -8.550 -7.123 11.166 1.00 66.56 101 VAL A N 1
ATOM 747 C CA . VAL A 1 101 ? -9.581 -6.910 10.153 1.00 66.56 101 VAL A CA 1
ATOM 748 C C . VAL A 1 101 ? -9.340 -7.932 9.060 1.00 66.56 101 VAL A C 1
ATOM 750 O O . VAL A 1 101 ? -8.227 -8.020 8.558 1.00 66.56 101 VAL A O 1
ATOM 753 N N . ALA A 1 102 ? -10.375 -8.684 8.684 1.00 72.81 102 ALA A N 1
ATOM 754 C CA . ALA A 1 102 ? -10.261 -9.645 7.595 1.00 72.81 102 ALA A CA 1
ATOM 755 C C . ALA A 1 102 ? -9.803 -8.938 6.312 1.00 72.81 102 ALA A C 1
ATOM 757 O O . ALA A 1 102 ? -10.443 -7.965 5.893 1.00 72.81 102 ALA A O 1
ATOM 758 N N . PHE A 1 103 ? -8.759 -9.452 5.656 1.00 71.88 103 PHE A N 1
ATOM 759 C CA . PHE A 1 103 ? -8.232 -8.883 4.414 1.00 71.88 103 PHE A CA 1
ATOM 760 C C . PHE A 1 103 ? -9.328 -8.642 3.366 1.00 71.88 103 PHE A C 1
ATOM 762 O O . PHE A 1 103 ? -9.418 -7.572 2.768 1.00 71.88 103 PHE A O 1
ATOM 769 N N . ARG A 1 104 ? -10.279 -9.576 3.238 1.00 73.12 104 ARG A N 1
ATOM 770 C CA . ARG A 1 104 ? -11.436 -9.439 2.340 1.00 73.12 104 ARG A CA 1
ATOM 771 C C . ARG A 1 104 ? -12.271 -8.178 2.599 1.00 73.12 104 ARG A C 1
ATOM 773 O O . ARG A 1 104 ? -12.757 -7.565 1.649 1.00 73.12 104 ARG A O 1
ATOM 780 N N . LYS A 1 105 ? -12.443 -7.777 3.864 1.00 77.75 105 LYS A N 1
ATOM 781 C CA . LYS A 1 105 ? -13.145 -6.533 4.216 1.00 77.75 105 LYS A CA 1
ATOM 782 C C . LYS A 1 105 ? -12.356 -5.325 3.713 1.00 77.75 105 LYS A C 1
ATOM 784 O O . LYS A 1 105 ? -12.938 -4.450 3.076 1.00 77.75 105 LYS A O 1
ATOM 789 N N . VAL A 1 106 ? -11.040 -5.326 3.915 1.00 79.44 106 VAL A N 1
ATOM 790 C CA . VAL A 1 106 ? -10.145 -4.268 3.430 1.00 79.44 106 VAL A CA 1
ATOM 791 C C . VAL A 1 106 ? -10.226 -4.125 1.910 1.00 79.44 106 VAL A C 1
ATOM 793 O O . VAL A 1 106 ? -10.448 -3.026 1.406 1.00 79.44 106 VAL A O 1
ATOM 796 N N . VAL A 1 107 ? -10.141 -5.240 1.181 1.00 80.94 107 VAL A N 1
ATOM 797 C CA . VAL A 1 107 ? -10.279 -5.276 -0.282 1.00 80.94 107 VAL A CA 1
ATOM 798 C C . VAL A 1 107 ? -11.629 -4.703 -0.723 1.00 80.94 107 VAL A C 1
ATOM 800 O O . VAL A 1 107 ? -11.676 -3.856 -1.616 1.00 80.94 107 VAL A O 1
ATOM 803 N N . SER A 1 108 ? -12.726 -5.096 -0.063 1.00 81.06 108 SER A N 1
ATOM 804 C CA . SER A 1 108 ? -14.072 -4.618 -0.408 1.00 81.06 108 SER A CA 1
ATOM 805 C C . SER A 1 108 ? -14.273 -3.112 -0.197 1.00 81.06 108 SER A C 1
ATOM 807 O O . SER A 1 108 ? -15.007 -2.485 -0.956 1.00 81.06 108 SER A O 1
ATOM 809 N N . GLU A 1 109 ? -13.606 -2.517 0.796 1.00 83.19 109 GLU A N 1
ATOM 810 C CA . GLU A 1 109 ? -13.679 -1.078 1.077 1.00 83.19 109 GLU A CA 1
ATOM 811 C C . GLU A 1 109 ? -12.751 -0.254 0.172 1.00 83.19 109 GLU A C 1
ATOM 813 O O . GLU A 1 109 ? -13.051 0.901 -0.143 1.00 83.19 109 GLU A O 1
ATOM 818 N N . LEU A 1 110 ? -11.617 -0.831 -0.229 1.00 83.12 110 LEU A N 1
ATOM 819 C CA . LEU A 1 110 ? -10.561 -0.135 -0.957 1.00 83.12 110 LEU A CA 1
ATOM 820 C C . LEU A 1 110 ? -10.749 -0.165 -2.474 1.00 83.12 110 LEU A C 1
ATOM 822 O O . LEU A 1 110 ? -10.599 0.872 -3.122 1.00 83.12 110 LEU A O 1
ATOM 826 N N . LEU A 1 111 ? -11.089 -1.321 -3.054 1.00 84.81 111 LEU A N 1
ATOM 827 C CA . LEU A 1 111 ? -11.205 -1.471 -4.508 1.00 84.81 111 LEU A CA 1
ATOM 828 C C . LEU A 1 111 ? -12.162 -0.459 -5.159 1.00 84.81 111 LEU A C 1
ATOM 830 O O . LEU A 1 111 ? -11.789 0.108 -6.190 1.00 84.81 111 LEU A O 1
ATOM 834 N N . PRO A 1 112 ? -13.350 -0.162 -4.593 1.00 85.69 112 PRO A N 1
ATOM 835 C CA . PRO A 1 112 ? -14.236 0.848 -5.165 1.00 85.69 112 PRO A CA 1
ATOM 836 C C . PRO A 1 112 ? -13.591 2.239 -5.213 1.00 85.69 112 PRO A C 1
ATOM 838 O O . PRO A 1 112 ? -13.722 2.932 -6.219 1.00 85.69 112 PRO A O 1
ATOM 841 N N . LYS A 1 113 ? -12.846 2.619 -4.163 1.00 84.62 113 LYS A N 1
ATOM 842 C CA . LYS A 1 113 ? -12.175 3.926 -4.057 1.00 84.62 113 LYS A CA 1
ATOM 843 C C . LYS A 1 113 ? -11.016 4.055 -5.044 1.00 84.62 113 LYS A C 1
ATOM 845 O O . LYS A 1 113 ? -10.842 5.090 -5.678 1.00 84.62 113 LYS A O 1
ATOM 850 N N . LEU A 1 114 ? -10.243 2.986 -5.220 1.00 81.62 114 LEU A N 1
ATOM 851 C CA . LEU A 1 114 ? -9.157 2.957 -6.200 1.00 81.62 114 LEU A CA 1
ATOM 852 C C . LEU A 1 114 ? -9.686 3.067 -7.635 1.00 81.62 114 LEU A C 1
ATOM 854 O O . LEU A 1 114 ? -9.135 3.802 -8.454 1.00 81.62 114 LEU A O 1
ATOM 858 N N . ARG A 1 115 ? -10.786 2.370 -7.937 1.00 81.38 115 ARG A N 1
ATOM 859 C CA . ARG A 1 115 ? -11.432 2.429 -9.253 1.00 81.38 115 ARG A CA 1
ATOM 860 C C . ARG A 1 115 ? -12.041 3.807 -9.534 1.00 81.38 115 ARG A C 1
ATOM 862 O O . ARG A 1 115 ? -11.939 4.269 -10.667 1.00 81.38 115 ARG A O 1
ATOM 869 N N . SER A 1 116 ? -12.603 4.495 -8.534 1.00 78.38 116 SER A N 1
ATOM 870 C CA . SER A 1 116 ? -13.087 5.873 -8.716 1.00 78.38 116 SER A CA 1
ATOM 871 C C . SER A 1 116 ? -11.955 6.867 -8.990 1.00 78.38 116 SER A C 1
ATOM 873 O O . SER A 1 116 ? -12.101 7.707 -9.873 1.00 78.38 116 SER A O 1
ATOM 875 N N . CYS A 1 117 ? -10.800 6.731 -8.326 1.00 70.88 117 CYS A N 1
ATOM 876 C CA . CYS A 1 117 ? -9.642 7.597 -8.578 1.00 70.88 117 CYS A CA 1
ATOM 877 C C . CYS A 1 117 ? -9.059 7.437 -9.997 1.00 70.88 117 CYS A C 1
ATOM 879 O O . CYS A 1 117 ? -8.562 8.410 -10.560 1.00 70.88 117 CYS A O 1
ATOM 881 N N . GLN A 1 118 ? -9.149 6.249 -10.618 1.00 66.75 118 GLN A N 1
ATOM 882 C CA . GLN A 1 118 ? -8.773 6.100 -12.037 1.00 66.75 118 GLN A CA 1
ATOM 883 C C . GLN A 1 118 ? -9.672 6.909 -12.972 1.00 66.75 118 GLN A C 1
ATOM 885 O O . GLN A 1 118 ? -9.204 7.440 -13.980 1.00 66.75 118 GLN A O 1
ATOM 890 N N . LEU A 1 119 ? -10.963 7.004 -12.648 1.00 57.47 119 LEU A N 1
ATOM 891 C CA . LEU A 1 119 ? -11.933 7.692 -13.491 1.00 57.47 119 LEU A CA 1
ATOM 892 C C . LEU A 1 119 ? -11.693 9.212 -13.497 1.00 57.47 119 LEU A C 1
ATOM 894 O O . LEU A 1 119 ? -11.737 9.833 -14.556 1.00 57.47 119 LEU A O 1
ATOM 898 N N . GLU A 1 120 ? -11.369 9.796 -12.340 1.00 58.34 120 GLU A N 1
ATOM 899 C CA . GLU A 1 120 ? -11.063 11.231 -12.199 1.00 58.34 120 GLU A CA 1
ATOM 900 C C . GLU A 1 120 ? -9.791 11.643 -12.959 1.00 58.34 120 GLU A C 1
ATOM 902 O O . GLU A 1 120 ? -9.768 12.684 -13.619 1.00 58.34 120 GLU A O 1
ATOM 907 N N . GLY A 1 121 ? -8.754 10.798 -12.949 1.00 53.44 121 GLY A N 1
ATOM 908 C CA . GLY A 1 121 ? -7.535 11.028 -13.733 1.00 53.44 121 GLY A CA 1
ATOM 909 C C . GLY A 1 121 ? -7.747 10.937 -15.249 1.00 53.44 121 GLY A C 1
ATOM 910 O O . GLY A 1 121 ? -7.035 11.592 -16.004 1.00 53.44 121 GLY A O 1
ATOM 911 N N . THR A 1 122 ? -8.746 10.171 -15.702 1.00 50.94 122 THR A N 1
ATOM 912 C CA . THR A 1 122 ? -9.042 9.982 -17.135 1.00 50.94 122 THR A CA 1
ATOM 913 C C . THR A 1 122 ? -9.922 11.102 -17.706 1.00 50.94 122 THR A C 1
ATOM 915 O O . THR A 1 122 ? -9.815 11.422 -18.883 1.00 50.94 122 THR A O 1
ATOM 918 N N . LEU A 1 123 ? -10.775 11.724 -16.882 1.00 44.38 123 LEU A N 1
ATOM 919 C CA . LEU A 1 123 ? -11.637 12.853 -17.274 1.00 44.38 123 LEU A CA 1
ATOM 920 C C . LEU A 1 123 ? -10.914 14.211 -17.288 1.00 44.38 123 LEU A C 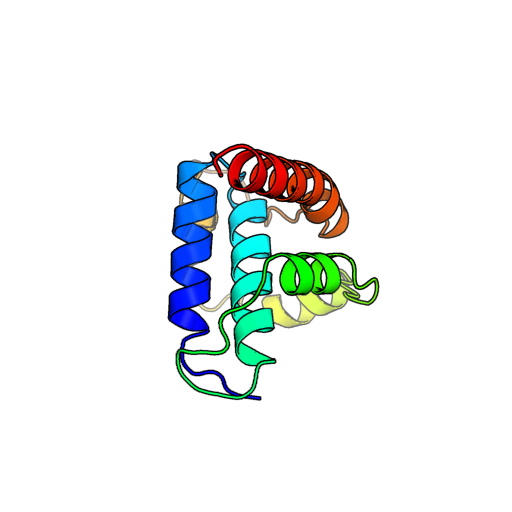1
ATOM 922 O O . LEU A 1 123 ? -11.486 15.205 -17.729 1.00 44.38 123 LEU A O 1
ATOM 926 N N .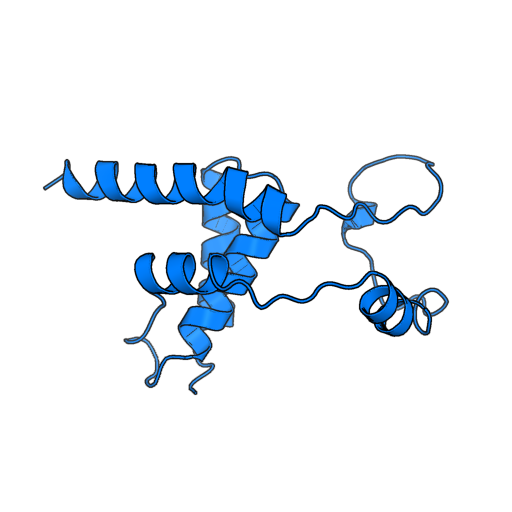 SER A 1 124 ? -9.677 14.258 -16.795 1.00 43.50 124 SER A N 1
ATOM 927 C CA . SER A 1 124 ? -8.866 15.477 -16.690 1.00 43.50 124 SER A CA 1
ATOM 928 C C . SER A 1 124 ? -7.930 15.691 -17.892 1.00 43.50 124 SER A C 1
ATOM 930 O O . SER A 1 124 ? -6.982 16.471 -17.784 1.00 43.50 124 SER A O 1
ATOM 932 N N . HIS A 1 125 ? -8.171 15.001 -19.014 1.00 38.72 125 HIS A N 1
ATOM 933 C CA . HIS A 1 125 ? -7.340 15.037 -20.221 1.00 38.72 125 HIS A CA 1
ATOM 934 C C . HI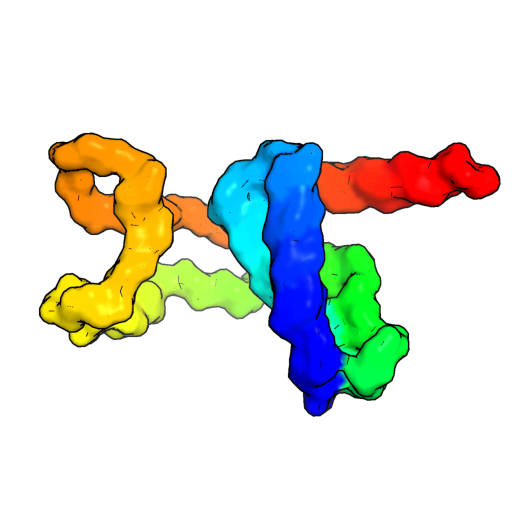S A 1 125 ? -8.109 15.460 -21.474 1.00 38.72 125 HIS A C 1
ATOM 936 O O . HIS A 1 125 ? -9.256 14.995 -21.656 1.00 38.72 125 HIS A O 1
#

Secondary structure (DSSP, 8-state):
---TTHHHHHHHHHHHHHHTT--HHHHHHHHHHHHHHHHTS-STTT-PPPHHHHHHHHH-TT----HHHHHHHHHTTTT-TT---GGGGS-TT---------HHHHHHHHHHHHHHHHHHHHTT-

Foldseek 3Di:
DAQACLVVQLVVLLVVCVVVVNDPVLSNLLSNLQSVQQRVDDDHPPRGHDLVSSLVSLPPPPPPPDPVVVCVVCVVCPPPPPPPPPVVPDDDDDPDDDPDDPSVVSSVVVVVVSVVVVVVVVVVD

Sequence (125 aa):
MDTVGCGDSFVAAIAFGFIHNFPLVTTLAFANAVGAATAMGCGAGRNIATLKQVVELMEAHDLNEDDDFWNEVLGEHLDSEEVTFLTKMVLNGGSGRMNRVAFRKVVSELLPKLRSCQLEGTLSH

Organism: Hibiscus syriacus (NCBI:txid106335)

InterPro domains:
  IPR011611 Carbohydrate kinase PfkB [PF00294] (2-44)
  IPR029056 Ribokinase-like [G3DSA:3.40.1190.20] (1-72)
  IPR029056 Ribokinase-like [SSF53613] (2-59)

Radius of gyration: 16.59 Å; chains: 1; bounding box: 29×36×49 Å

pLDDT: mean 70.57, std 17.59, range [38.25, 94.5]